Protein AF-A0A9K3KVK5-F1 (afdb_monomer)

Nearest PDB structures (foldseek):
  3gce-assembly1_A  TM=7.540E-01  e=8.664E-05  Nocardioides aromaticivorans
  7bui-assembly1_E  TM=7.928E-01  e=4.353E-04  Metapseudomonas resinovorans
  7bui-assembly1_D  TM=8.016E-01  e=4.353E-04  Metapseudomonas resinovorans
  2i7f-assembly2_B  TM=7.641E-01  e=6.694E-04  Sphingobium yanoikuyae

Radius of gyration: 22.71 Å; Cα contacts (8 Å, |Δi|>4): 299; chains: 1; bounding box: 47×68×65 Å

Mean predicted aligned error: 13.53 Å

Foldseek 3Di:
DDDDDDDDDDDDDDDDDDDDDDPPVPPDDQDFDWFPPDDADDAQAWDWGADDPRWIKIWHQHPNAIFIWGQADPWQRDGQNPWGFPQDPVDPQPTWTADQQQQWIARRAAQFTDDGDDDDDPSNVSNVVSNVVIPDPDRDGIWIWHWDQDPPRIIIIGTDD

Sequence (161 aa):
MGKLKRALNDDGPSSNLSSSSSKQRSKGKPVRQEITGVTLPADGMLKGWEFGDKRTMTCANVGGTFYAVSGQCPRCAFDLWKGEIVTDPAFDDLPRVACPTCATTFGLRTGKYGPPIKRTGLAGFVNGLAKTATTGDKPKDAEAYEITVGEEGRVYCRSKR

Structure (mmCIF, N/CA/C/O backbone):
data_AF-A0A9K3KVK5-F1
#
_entry.id   AF-A0A9K3KVK5-F1
#
loop_
_atom_site.group_PDB
_atom_site.id
_atom_site.type_symbol
_atom_site.label_atom_id
_atom_site.label_alt_id
_atom_site.label_comp_id
_atom_site.label_asym_id
_atom_site.label_entity_id
_atom_site.label_seq_id
_atom_site.pdbx_PDB_ins_code
_atom_site.Cartn_x
_atom_site.Cartn_y
_atom_site.Cartn_z
_atom_site.occupancy
_atom_site.B_iso_or_equiv
_atom_site.auth_seq_id
_atom_site.auth_comp_id
_atom_site.auth_asym_id
_atom_site.auth_atom_id
_atom_site.pdbx_PDB_model_num
ATOM 1 N N . MET A 1 1 ? -3.330 53.449 25.828 1.00 35.28 1 MET A N 1
ATOM 2 C CA . MET A 1 1 ? -2.620 54.113 24.711 1.00 35.28 1 MET A CA 1
ATOM 3 C C . MET A 1 1 ? -1.122 53.962 24.937 1.00 35.28 1 MET A C 1
ATOM 5 O O . MET A 1 1 ? -0.727 54.256 26.048 1.00 35.28 1 MET A O 1
ATOM 9 N N . GLY A 1 2 ? -0.384 53.492 23.912 1.00 36.53 2 GLY A N 1
ATOM 10 C CA . GLY A 1 2 ? 1.078 53.552 23.641 1.00 36.53 2 GLY A CA 1
ATOM 11 C C . GLY A 1 2 ? 2.110 53.421 24.784 1.00 36.53 2 GLY A C 1
ATOM 12 O O . GLY A 1 2 ? 1.919 53.933 25.866 1.00 36.53 2 GLY A O 1
ATOM 13 N N . LYS A 1 3 ? 3.316 52.878 24.599 1.00 46.00 3 LYS A N 1
ATOM 14 C CA . LYS A 1 3 ? 4.100 52.565 23.393 1.00 46.00 3 LYS A CA 1
ATOM 15 C C . LYS A 1 3 ? 5.503 52.102 23.872 1.00 46.00 3 LYS A C 1
ATOM 17 O O . LYS A 1 3 ? 5.991 52.683 24.833 1.00 46.00 3 LYS A O 1
ATOM 22 N N . LEU A 1 4 ? 6.179 51.258 23.067 1.00 40.22 4 LEU A N 1
ATOM 23 C CA . LEU A 1 4 ? 7.654 51.203 22.843 1.00 40.22 4 LEU A CA 1
ATOM 24 C C . LEU A 1 4 ? 8.530 50.617 23.995 1.00 40.22 4 LEU A C 1
ATOM 26 O O . LEU A 1 4 ? 8.216 50.826 25.150 1.00 40.22 4 LEU A O 1
ATOM 30 N N . LYS A 1 5 ? 9.648 49.883 23.812 1.00 43.75 5 LYS A N 1
ATOM 31 C CA . LYS A 1 5 ? 10.668 49.742 22.742 1.00 43.75 5 LYS A CA 1
ATOM 32 C C . LYS A 1 5 ? 11.459 48.411 22.904 1.00 43.75 5 LYS A C 1
ATOM 34 O O . LYS A 1 5 ? 11.582 47.900 24.008 1.00 43.75 5 LYS A O 1
ATOM 39 N N . ARG A 1 6 ? 12.028 47.914 21.795 1.00 46.34 6 ARG A N 1
ATOM 40 C CA . ARG A 1 6 ? 13.031 46.822 21.655 1.00 46.34 6 ARG A CA 1
ATOM 41 C C . ARG A 1 6 ? 14.369 47.091 22.381 1.00 46.34 6 ARG A C 1
ATOM 43 O O . ARG A 1 6 ? 14.747 48.254 22.451 1.00 46.34 6 ARG A O 1
ATOM 50 N N . ALA A 1 7 ? 15.124 46.025 22.697 1.00 34.56 7 ALA A N 1
ATOM 51 C CA . ALA A 1 7 ? 16.542 45.751 22.327 1.00 34.56 7 ALA A CA 1
ATOM 52 C C . ALA A 1 7 ? 16.971 44.391 22.953 1.00 34.56 7 ALA A C 1
ATOM 54 O O . ALA A 1 7 ? 16.630 44.139 24.100 1.00 34.56 7 ALA A O 1
ATOM 55 N N . LEU A 1 8 ? 17.408 43.383 22.179 1.00 42.97 8 LEU A N 1
ATOM 56 C CA . LEU A 1 8 ? 18.814 43.005 21.904 1.00 42.97 8 LEU A CA 1
ATOM 57 C C . LEU A 1 8 ? 19.681 42.824 23.165 1.00 42.97 8 LEU A C 1
ATOM 59 O O . LEU A 1 8 ? 20.008 43.815 23.803 1.00 42.97 8 LEU A O 1
ATOM 63 N N . ASN A 1 9 ? 20.090 41.581 23.456 1.00 38.00 9 ASN A N 1
ATOM 64 C CA . ASN A 1 9 ? 21.440 41.264 23.936 1.00 38.00 9 ASN A CA 1
ATOM 65 C C . ASN A 1 9 ? 21.801 39.788 23.690 1.00 38.00 9 ASN A C 1
ATOM 67 O O . ASN A 1 9 ? 20.942 38.906 23.702 1.00 38.00 9 ASN A O 1
ATOM 71 N N . ASP A 1 10 ? 23.089 39.614 23.425 1.00 40.50 10 ASP A N 1
ATOM 72 C CA . ASP A 1 10 ? 23.863 38.451 22.999 1.00 40.50 10 ASP A CA 1
ATOM 73 C C . ASP A 1 10 ? 24.795 38.010 24.154 1.00 40.50 10 ASP A C 1
ATOM 75 O O . ASP A 1 10 ? 25.127 38.832 25.009 1.00 40.50 10 ASP A O 1
ATOM 79 N N . ASP A 1 11 ? 25.220 36.742 24.117 1.00 40.22 11 ASP A N 1
ATOM 80 C CA . ASP A 1 11 ? 26.314 36.086 24.872 1.00 40.22 11 ASP A CA 1
ATOM 81 C C . ASP A 1 11 ? 26.128 35.624 26.354 1.00 40.22 11 ASP A C 1
ATOM 83 O O . ASP A 1 11 ? 25.414 36.226 27.152 1.00 40.22 11 ASP A O 1
ATOM 87 N N . GLY A 1 12 ? 26.738 34.468 26.689 1.00 35.69 12 GLY A N 1
ATOM 88 C CA . GLY A 1 12 ? 26.594 33.667 27.937 1.00 35.69 12 GLY A CA 1
ATOM 89 C C . GLY A 1 12 ? 27.474 34.139 29.122 1.00 35.69 12 GLY A C 1
ATOM 90 O O . GLY A 1 12 ? 27.853 35.306 29.113 1.00 35.69 12 GLY A O 1
ATOM 91 N N . PRO A 1 13 ? 27.855 33.313 30.147 1.00 45.19 13 PRO A N 1
ATOM 92 C CA . PRO A 1 13 ? 27.750 31.847 30.319 1.00 45.19 13 PRO A CA 1
ATOM 93 C C . PRO A 1 13 ? 27.232 31.335 31.710 1.00 45.19 13 PRO A C 1
ATOM 95 O O . PRO A 1 13 ? 27.053 32.089 32.656 1.00 45.19 13 PRO A O 1
ATOM 98 N N . SER A 1 14 ? 27.059 30.004 31.822 1.00 35.56 14 SER A N 1
ATOM 99 C CA . SER A 1 14 ? 27.097 29.119 33.020 1.00 35.56 14 SER A CA 1
ATOM 100 C C . SER A 1 14 ? 26.405 29.503 34.346 1.00 35.56 14 SER A C 1
ATOM 102 O O . SER A 1 14 ? 26.906 30.313 35.115 1.00 35.56 14 SER A O 1
ATOM 104 N N . SER A 1 15 ? 25.407 28.704 34.755 1.00 37.53 15 SER A N 1
ATOM 105 C CA . SER A 1 15 ? 25.524 27.659 35.807 1.00 37.53 15 SER A CA 1
ATOM 106 C C . SER A 1 15 ? 24.204 27.386 36.562 1.00 37.53 15 SER A C 1
ATOM 108 O O . SER A 1 15 ? 23.653 28.236 37.242 1.00 37.53 15 SER A O 1
ATOM 110 N N . ASN A 1 16 ? 23.737 26.144 36.403 1.00 40.00 16 ASN A N 1
ATOM 111 C CA . ASN A 1 16 ? 23.220 25.202 37.404 1.00 40.00 16 ASN A CA 1
ATOM 112 C C . ASN A 1 16 ? 22.134 25.560 38.455 1.00 40.00 16 ASN A C 1
ATOM 114 O O . ASN A 1 16 ? 22.287 26.448 39.282 1.00 40.00 16 ASN A O 1
ATOM 118 N N . LEU A 1 17 ? 21.164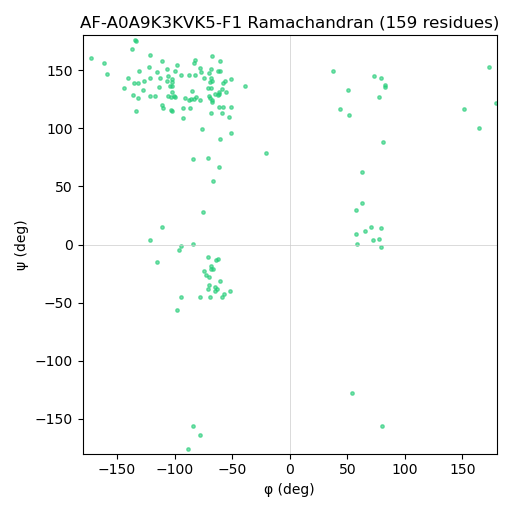 24.623 38.520 1.00 36.16 17 LEU A N 1
ATOM 119 C CA . LEU A 1 17 ? 20.088 24.378 39.504 1.00 36.16 17 LEU A CA 1
ATOM 120 C C . LEU A 1 17 ? 18.873 25.330 39.395 1.00 36.16 17 LEU A C 1
ATOM 122 O O . LEU A 1 17 ? 19.009 26.534 39.458 1.00 36.16 17 LEU A O 1
ATOM 126 N N . SER A 1 18 ? 17.614 24.892 39.295 1.00 33.22 18 SER A N 1
ATOM 127 C CA . SER A 1 18 ? 17.003 23.618 39.679 1.00 33.22 18 SER A CA 1
ATOM 128 C C . SER A 1 18 ? 15.543 23.525 39.194 1.00 33.22 18 SER A C 1
ATOM 130 O O . SER A 1 18 ? 14.858 24.528 39.020 1.00 33.22 18 SER A O 1
ATOM 132 N N . SER A 1 19 ? 15.061 22.281 39.138 1.00 33.72 19 SER A N 1
ATOM 133 C CA . SER A 1 19 ? 13.675 21.850 39.374 1.00 33.72 19 SER A CA 1
ATOM 134 C C . SER A 1 19 ? 12.628 21.944 38.251 1.00 33.72 19 SER A C 1
ATOM 136 O O . SER A 1 19 ? 12.417 22.957 37.597 1.00 33.72 19 SER A O 1
ATOM 138 N N . SER A 1 20 ? 11.881 20.838 38.166 1.00 36.09 20 SER A N 1
ATOM 139 C CA . SER A 1 20 ? 10.486 20.770 37.724 1.00 36.09 20 SER A CA 1
ATOM 140 C C . SER A 1 20 ? 10.244 20.767 36.218 1.00 36.09 20 SER A C 1
ATOM 142 O O . SER A 1 20 ? 9.900 21.770 35.604 1.00 36.09 20 SER A O 1
ATOM 144 N N . SER A 1 21 ? 10.257 19.571 35.635 1.00 40.50 21 SER A N 1
ATOM 145 C CA . SER A 1 21 ? 9.016 18.942 35.158 1.00 40.50 21 SER A CA 1
ATOM 146 C C . SER A 1 21 ? 9.367 17.807 34.215 1.00 40.50 21 SER A C 1
ATOM 148 O O . SER A 1 21 ? 9.654 17.990 33.034 1.00 40.50 21 SER A O 1
ATOM 150 N N . SER A 1 22 ? 9.315 16.614 34.785 1.00 40.62 22 SER A N 1
ATOM 151 C CA . SER A 1 22 ? 8.902 15.353 34.191 1.00 40.62 22 SER A CA 1
ATOM 152 C C . SER A 1 22 ? 8.031 15.505 32.932 1.00 40.62 22 SER A C 1
ATOM 154 O O . SER A 1 22 ? 6.827 15.278 32.960 1.00 40.62 22 SER A O 1
ATOM 156 N N . LYS A 1 23 ? 8.627 15.786 31.770 1.00 39.56 23 LYS A N 1
ATOM 157 C CA . LYS A 1 23 ? 8.084 15.301 30.498 1.00 39.56 23 LYS A CA 1
ATOM 158 C C . LYS A 1 23 ? 8.610 13.889 30.323 1.00 39.56 23 LYS A C 1
ATOM 160 O O . LYS A 1 23 ? 9.505 13.615 29.527 1.00 39.56 23 LYS A O 1
ATOM 165 N N . GLN A 1 24 ? 8.024 12.989 31.116 1.00 39.47 24 GLN A N 1
ATOM 166 C CA . GLN A 1 24 ? 7.888 11.590 30.750 1.00 39.47 24 GLN A CA 1
ATOM 167 C C . GLN A 1 24 ? 7.275 11.602 29.351 1.00 39.47 24 GLN A C 1
ATOM 169 O O . GLN A 1 24 ? 6.074 11.779 29.167 1.00 39.47 24 GLN A O 1
ATOM 174 N N . ARG A 1 25 ? 8.143 11.505 28.344 1.00 37.50 25 ARG A N 1
ATOM 175 C CA . ARG A 1 25 ? 7.783 11.139 26.985 1.00 37.50 25 ARG A CA 1
ATOM 176 C C . ARG A 1 25 ? 7.201 9.747 27.145 1.00 37.50 25 ARG A C 1
ATOM 178 O O . ARG A 1 25 ? 7.935 8.761 27.201 1.00 37.50 25 ARG A O 1
ATOM 185 N N . SER A 1 26 ? 5.892 9.678 27.354 1.00 42.25 26 SER A N 1
ATOM 186 C CA . SER A 1 26 ? 5.161 8.434 27.294 1.00 42.25 26 SER A CA 1
ATOM 187 C C . SER A 1 26 ? 5.526 7.848 25.940 1.00 42.25 26 SER A C 1
ATOM 189 O O . SER A 1 26 ? 5.188 8.387 24.886 1.00 42.25 26 SER A O 1
ATOM 191 N N . LYS A 1 27 ? 6.306 6.763 25.977 1.00 41.66 27 LYS A N 1
ATOM 192 C CA . LYS A 1 27 ? 6.412 5.778 24.904 1.00 41.66 27 LYS A CA 1
ATOM 193 C C . LYS A 1 27 ? 5.011 5.180 24.749 1.00 41.66 27 LYS A C 1
ATOM 195 O O . LYS A 1 27 ? 4.746 4.053 25.150 1.00 41.66 27 LYS A O 1
ATOM 200 N N . GLY A 1 28 ? 4.076 6.009 24.296 1.00 39.44 28 GLY A N 1
ATOM 201 C CA . GLY A 1 28 ? 2.707 5.646 24.028 1.00 39.44 28 GLY A CA 1
ATOM 202 C C . GLY A 1 28 ? 2.747 4.746 22.817 1.00 39.44 28 GLY A C 1
ATOM 203 O O . GLY A 1 28 ? 3.350 5.093 21.799 1.00 39.44 28 GLY A O 1
ATOM 204 N N . LYS A 1 29 ? 2.151 3.565 22.958 1.00 49.09 29 LYS A N 1
ATOM 205 C CA . LYS A 1 29 ? 1.825 2.678 21.842 1.00 49.09 29 LYS A CA 1
ATOM 206 C C . LYS A 1 29 ? 1.349 3.544 20.661 1.00 49.09 29 LYS A C 1
ATOM 208 O O . LYS A 1 29 ? 0.589 4.479 20.916 1.00 49.09 29 LYS A O 1
ATOM 213 N N . PRO A 1 30 ? 1.790 3.283 19.417 1.00 54.06 30 PRO A N 1
ATOM 214 C CA . PRO A 1 30 ? 1.392 4.094 18.273 1.00 54.06 30 PRO A CA 1
ATOM 215 C C . PRO A 1 30 ? -0.128 4.207 18.275 1.00 54.06 30 PRO A C 1
ATOM 217 O O . PRO A 1 30 ? -0.819 3.184 18.273 1.00 54.06 30 PRO A O 1
ATOM 220 N N . VAL A 1 31 ? -0.613 5.441 18.403 1.00 60.41 31 VAL A N 1
ATOM 221 C CA . VAL A 1 31 ? -2.032 5.744 18.564 1.00 60.41 31 VAL A CA 1
ATOM 222 C C . VAL A 1 31 ? -2.751 5.167 17.352 1.00 60.41 31 VAL A C 1
ATOM 224 O O . VAL A 1 31 ? -2.442 5.524 16.217 1.00 60.41 31 VAL A O 1
ATOM 227 N N . ARG A 1 32 ? -3.660 4.218 17.594 1.00 67.94 32 ARG A N 1
ATOM 228 C CA . ARG A 1 32 ? -4.618 3.778 16.583 1.00 67.94 32 ARG A CA 1
ATOM 229 C C . ARG A 1 32 ? -5.549 4.954 16.363 1.00 67.94 32 ARG A C 1
ATOM 231 O O . ARG A 1 32 ? -6.250 5.341 17.293 1.00 67.94 32 ARG A O 1
ATOM 238 N N . GLN A 1 33 ? -5.502 5.546 15.184 1.00 74.81 33 GLN A N 1
ATOM 239 C CA . GLN A 1 33 ? -6.367 6.666 14.862 1.00 74.81 33 GLN A CA 1
ATOM 240 C C . GLN A 1 33 ? -7.460 6.159 13.921 1.00 74.81 33 GLN A C 1
ATOM 242 O O . GLN A 1 33 ? -7.201 5.438 12.953 1.00 74.81 33 GLN A O 1
ATOM 247 N N . GLU A 1 34 ? -8.698 6.451 14.306 1.00 80.88 34 GLU A N 1
ATOM 248 C CA . GLU A 1 34 ? -9.897 6.051 13.580 1.00 80.88 34 GLU A CA 1
ATOM 249 C C . GLU A 1 34 ? -9.970 6.812 12.255 1.00 80.88 34 GLU A C 1
ATOM 251 O O . GLU A 1 34 ? -9.730 8.021 12.207 1.00 80.88 34 GLU A O 1
ATOM 256 N N . ILE A 1 35 ? -10.271 6.090 11.180 1.00 79.38 35 ILE A N 1
ATOM 257 C CA . ILE A 1 35 ? -10.539 6.654 9.864 1.00 79.38 35 ILE A CA 1
ATOM 258 C C . ILE A 1 35 ? -12.053 6.647 9.667 1.00 79.38 35 ILE A C 1
ATOM 260 O O . ILE A 1 35 ? -12.672 5.585 9.588 1.00 79.38 35 ILE A O 1
ATOM 264 N N . THR A 1 36 ? -12.655 7.827 9.578 1.00 78.25 36 THR A N 1
ATOM 265 C CA . THR A 1 36 ? -14.088 7.981 9.311 1.00 78.25 36 THR A CA 1
ATOM 266 C C . THR A 1 36 ? -14.334 8.255 7.826 1.00 78.25 36 THR A C 1
ATOM 268 O O . THR A 1 36 ? -13.456 8.742 7.115 1.00 78.25 36 THR A O 1
ATOM 271 N N . GLY A 1 37 ? -15.525 7.906 7.328 1.00 73.81 37 GLY A N 1
ATOM 272 C CA . GLY A 1 37 ? -15.933 8.211 5.949 1.00 73.81 37 GLY A CA 1
ATOM 273 C C . GLY A 1 37 ? -15.205 7.422 4.853 1.00 73.81 37 GLY A C 1
ATOM 274 O O . GLY A 1 37 ? -15.289 7.789 3.684 1.00 73.81 37 GLY A O 1
ATOM 275 N N . VAL A 1 38 ? -14.504 6.340 5.202 1.00 81.25 38 VAL A N 1
ATOM 276 C CA . VAL A 1 38 ? -13.803 5.489 4.234 1.00 81.25 38 VAL A CA 1
ATOM 277 C C . VAL A 1 38 ? -14.568 4.211 3.938 1.00 81.25 38 VAL A C 1
ATOM 279 O O . VAL A 1 38 ? -15.162 3.592 4.815 1.00 81.25 38 VAL A O 1
ATOM 282 N N . THR A 1 39 ? -14.524 3.786 2.679 1.00 83.88 39 THR A N 1
ATOM 283 C CA . THR A 1 39 ? -15.038 2.480 2.264 1.00 83.88 39 THR A CA 1
ATOM 284 C C . THR A 1 39 ? -13.879 1.521 2.067 1.00 83.88 39 THR A C 1
ATOM 286 O O . THR A 1 39 ? -12.933 1.833 1.336 1.00 83.88 39 THR A O 1
ATOM 289 N N . LEU A 1 40 ? -13.990 0.328 2.649 1.00 85.06 40 LEU A N 1
ATOM 290 C CA . LEU A 1 40 ? -13.032 -0.751 2.435 1.00 85.06 40 LEU A CA 1
ATOM 291 C C . LEU A 1 40 ? -12.941 -1.112 0.934 1.00 85.06 40 LEU A C 1
ATOM 293 O O . LEU A 1 40 ? -13.955 -1.083 0.217 1.00 85.06 40 LEU A O 1
ATOM 297 N N . PRO A 1 41 ? -11.734 -1.366 0.399 1.00 86.75 41 PRO A N 1
ATOM 298 C CA . PRO A 1 41 ? -11.588 -1.897 -0.949 1.00 86.75 41 PRO A CA 1
ATOM 299 C C . PRO A 1 41 ? -12.107 -3.340 -1.023 1.00 86.75 41 PRO A C 1
ATOM 301 O O . PRO A 1 41 ? -11.946 -4.123 -0.082 1.00 86.75 41 PRO A O 1
ATOM 304 N N . ALA A 1 42 ? -12.730 -3.688 -2.152 1.00 87.31 42 ALA A N 1
ATOM 305 C CA . ALA A 1 42 ? -13.028 -5.082 -2.472 1.00 87.31 42 ALA A CA 1
ATOM 306 C C . ALA A 1 42 ? -11.722 -5.852 -2.721 1.00 87.31 42 ALA A C 1
ATOM 308 O O . ALA A 1 42 ? -10.677 -5.239 -2.952 1.00 87.31 42 ALA A O 1
ATOM 309 N N . ASP A 1 43 ? -11.781 -7.181 -2.658 1.00 88.38 43 ASP A N 1
ATOM 310 C CA . ASP A 1 43 ? -10.613 -8.027 -2.908 1.00 88.38 43 ASP A CA 1
ATOM 311 C C . ASP A 1 43 ? -9.988 -7.719 -4.281 1.00 88.38 43 ASP A C 1
ATOM 313 O O . ASP A 1 43 ? -10.692 -7.567 -5.280 1.00 88.38 43 ASP A O 1
ATOM 317 N N . GLY A 1 44 ? -8.668 -7.532 -4.308 1.00 85.19 44 GLY A N 1
ATOM 318 C CA . GLY A 1 44 ? -7.911 -7.156 -5.500 1.00 85.19 44 GLY A CA 1
ATOM 319 C C . GLY A 1 44 ? -8.002 -5.678 -5.901 1.00 85.19 44 GLY A C 1
ATOM 320 O O . GLY A 1 44 ? -7.450 -5.306 -6.935 1.00 85.19 44 GLY A O 1
ATOM 321 N N . MET A 1 45 ? -8.657 -4.812 -5.115 1.00 87.00 45 MET A N 1
ATOM 322 C CA . MET A 1 45 ? -8.772 -3.380 -5.425 1.00 87.00 45 MET A CA 1
ATOM 323 C C . MET A 1 45 ? -7.891 -2.490 -4.543 1.00 87.00 45 MET A C 1
ATOM 325 O O . MET A 1 45 ? -7.643 -2.772 -3.369 1.00 87.00 45 MET A O 1
ATOM 329 N N . LEU A 1 46 ? -7.489 -1.354 -5.119 1.00 90.06 46 LEU A N 1
ATOM 330 C CA . LEU A 1 46 ? -6.866 -0.227 -4.425 1.00 90.06 46 LEU A CA 1
ATOM 331 C C . LEU A 1 46 ? -7.900 0.885 -4.218 1.00 90.06 46 LEU A C 1
ATOM 333 O O . LEU A 1 46 ? -8.691 1.186 -5.112 1.00 90.06 46 LEU A O 1
ATOM 337 N N . LYS A 1 47 ? -7.876 1.528 -3.052 1.00 90.50 47 LYS A N 1
ATOM 338 C CA . LYS A 1 47 ? -8.623 2.760 -2.776 1.00 90.50 47 LYS A CA 1
ATOM 339 C C . LYS A 1 47 ? -7.726 3.797 -2.122 1.00 90.50 47 LYS A C 1
ATOM 341 O O . LYS A 1 47 ? -6.920 3.479 -1.252 1.00 90.50 47 LYS A O 1
ATOM 346 N N . GLY A 1 48 ? -7.890 5.043 -2.550 1.00 89.31 48 GLY A N 1
ATOM 347 C CA . GLY A 1 48 ? -7.270 6.197 -1.916 1.00 89.31 48 GLY A CA 1
ATOM 348 C C . GLY A 1 48 ? -8.125 6.674 -0.749 1.00 89.31 48 GLY A C 1
ATOM 349 O O . GLY A 1 48 ? -9.334 6.833 -0.905 1.00 89.31 48 GLY A O 1
ATOM 350 N N . TRP A 1 49 ? -7.501 6.908 0.398 1.00 87.81 49 TRP A N 1
ATOM 351 C CA . TRP A 1 49 ? -8.118 7.518 1.573 1.00 87.81 49 TRP A CA 1
ATOM 352 C C . TRP A 1 49 ? -7.351 8.778 1.960 1.00 87.81 49 TRP A C 1
ATOM 354 O O . TRP A 1 49 ? -6.152 8.883 1.70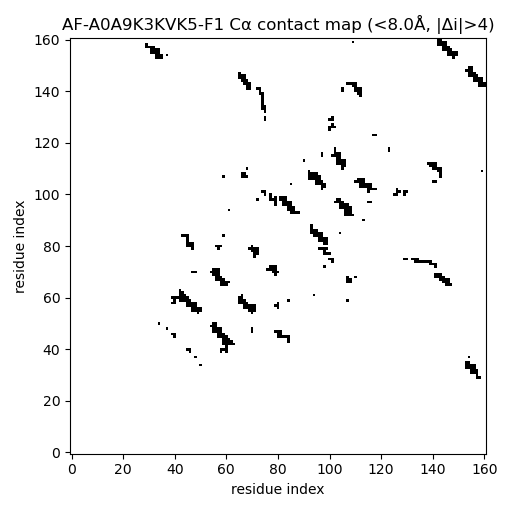6 1.00 87.81 49 TRP A O 1
ATOM 364 N N . GLU A 1 50 ? -8.031 9.723 2.593 1.00 83.56 50 GLU A N 1
ATOM 365 C CA . GLU A 1 50 ? -7.401 10.896 3.192 1.00 83.56 50 GLU A CA 1
ATOM 366 C C . GLU A 1 50 ? -7.528 10.821 4.712 1.00 83.56 50 GLU A C 1
ATOM 368 O O . GLU A 1 50 ? -8.526 10.332 5.243 1.00 83.56 50 GLU A O 1
ATOM 373 N N . PHE A 1 51 ? -6.490 11.267 5.412 1.00 72.25 51 PHE A N 1
ATOM 374 C CA . PHE A 1 51 ? -6.381 11.134 6.851 1.00 72.25 51 PHE A CA 1
ATOM 375 C C . PHE A 1 51 ? -5.714 12.342 7.512 1.00 72.25 51 PHE A C 1
ATOM 377 O O . PHE A 1 51 ? -4.646 12.791 7.085 1.00 72.25 51 PHE A O 1
ATOM 384 N N . GLY A 1 52 ? -6.309 12.813 8.616 1.00 69.56 52 GLY A N 1
ATOM 385 C CA . GLY A 1 52 ? -5.746 13.858 9.479 1.00 69.56 52 GLY A CA 1
ATOM 386 C C . GLY A 1 52 ? -5.379 15.141 8.723 1.00 69.56 52 GLY A C 1
ATOM 387 O O . GLY A 1 52 ? -6.200 15.684 7.989 1.00 69.56 52 GLY A O 1
ATOM 388 N N . ASP A 1 53 ? -4.135 15.607 8.896 1.00 66.25 53 ASP A N 1
ATOM 389 C CA . ASP A 1 53 ? -3.523 16.772 8.228 1.00 66.25 53 ASP A CA 1
ATOM 390 C C . ASP A 1 53 ? -3.320 16.579 6.703 1.00 66.25 53 ASP A C 1
ATOM 392 O O . ASP A 1 53 ? -2.203 16.709 6.196 1.00 66.25 53 ASP A O 1
ATOM 396 N N . LYS A 1 54 ? -4.379 16.245 5.950 1.00 72.00 54 LYS A N 1
ATOM 397 C CA . LYS A 1 54 ? -4.367 16.067 4.481 1.00 72.00 54 LYS A CA 1
ATOM 398 C C . LYS A 1 54 ? -3.373 15.016 3.971 1.00 72.00 54 LYS A C 1
ATOM 400 O O . LYS A 1 54 ? -2.839 15.129 2.866 1.00 72.00 54 LYS A O 1
ATOM 405 N N . ARG A 1 55 ? -3.080 13.988 4.771 1.00 79.12 55 ARG A N 1
ATOM 406 C CA . ARG A 1 55 ? -2.228 12.885 4.315 1.00 79.12 55 ARG A CA 1
ATOM 407 C C . ARG A 1 55 ? -3.066 11.919 3.505 1.00 79.12 55 ARG A C 1
ATOM 409 O O . ARG A 1 55 ? -4.084 11.430 3.982 1.00 79.12 55 ARG A O 1
ATOM 416 N N . THR A 1 56 ? -2.615 11.608 2.301 1.00 87.88 56 THR A N 1
ATOM 417 C CA . THR A 1 56 ? -3.243 10.573 1.487 1.00 87.88 56 THR A CA 1
ATOM 418 C C . THR A 1 56 ? -2.642 9.213 1.820 1.00 87.88 56 THR A C 1
ATOM 420 O O . THR A 1 56 ? -1.449 9.085 2.110 1.00 87.88 56 THR A O 1
ATOM 423 N N . MET A 1 57 ? -3.471 8.180 1.762 1.00 89.25 57 MET A N 1
ATOM 424 C CA . MET A 1 57 ? -3.115 6.781 1.951 1.00 89.25 57 MET A CA 1
ATOM 425 C C . MET A 1 57 ? -3.692 5.943 0.819 1.00 89.25 57 MET A C 1
ATOM 427 O O . MET A 1 57 ? -4.746 6.255 0.271 1.00 89.25 57 MET A O 1
ATOM 431 N N . THR A 1 58 ? -3.004 4.861 0.485 1.00 91.81 58 THR A N 1
ATOM 432 C CA . THR A 1 58 ? -3.491 3.845 -0.445 1.00 91.81 58 THR A CA 1
ATOM 433 C C . THR A 1 58 ? -3.788 2.590 0.350 1.00 91.81 58 THR A C 1
ATOM 435 O O . THR A 1 58 ? -2.868 2.016 0.928 1.00 91.81 58 THR A O 1
ATOM 438 N N . CYS A 1 59 ? -5.045 2.158 0.377 1.00 91.19 59 CYS A N 1
ATOM 439 C CA . CYS A 1 59 ? -5.449 0.886 0.959 1.00 91.19 59 CYS A CA 1
ATOM 44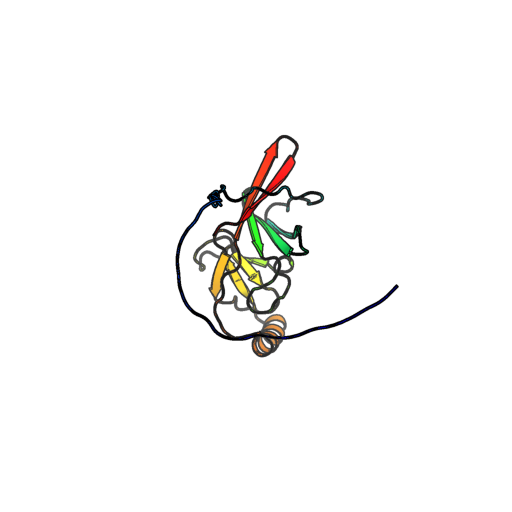0 C C . CYS A 1 59 ? -5.690 -0.154 -0.138 1.00 91.19 59 CYS A C 1
ATOM 442 O O . CYS A 1 59 ? -6.320 0.142 -1.151 1.00 91.19 59 CYS A O 1
ATOM 444 N N . ALA A 1 60 ? -5.204 -1.371 0.083 1.00 91.94 60 ALA A N 1
ATOM 445 C CA . ALA A 1 60 ? -5.419 -2.535 -0.759 1.00 91.94 60 ALA A CA 1
ATOM 446 C C . ALA A 1 60 ? -6.075 -3.646 0.063 1.00 91.94 60 ALA A C 1
ATOM 448 O O . ALA A 1 60 ? -5.714 -3.842 1.224 1.00 91.94 60 ALA A O 1
ATOM 449 N N . ASN A 1 61 ? -6.982 -4.403 -0.543 1.00 91.19 61 ASN 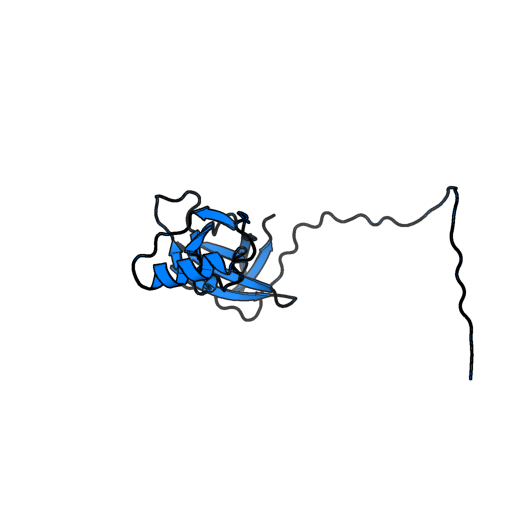A N 1
ATOM 450 C CA . ASN A 1 61 ? -7.458 -5.665 0.017 1.00 91.19 61 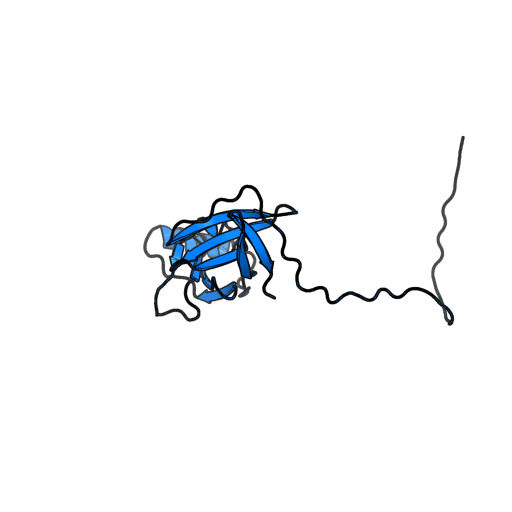ASN A CA 1
ATOM 451 C C . ASN A 1 61 ? -6.934 -6.805 -0.856 1.00 91.19 61 ASN A C 1
ATOM 453 O O . ASN A 1 61 ? -7.194 -6.819 -2.056 1.00 91.19 61 ASN A O 1
ATOM 457 N N . VAL A 1 62 ? -6.160 -7.718 -0.273 1.00 88.38 62 VAL A N 1
ATOM 458 C CA . VAL A 1 62 ? -5.608 -8.874 -0.987 1.00 88.38 62 VAL A CA 1
ATOM 459 C C . VAL A 1 62 ? -5.814 -10.122 -0.143 1.00 88.38 62 VAL A C 1
ATOM 461 O O . VAL A 1 62 ? -5.246 -10.238 0.945 1.00 88.38 62 VAL A O 1
ATOM 464 N N . GLY A 1 63 ? -6.628 -11.053 -0.637 1.00 85.00 63 GLY A N 1
ATOM 465 C CA . GLY A 1 63 ? -6.964 -12.287 0.067 1.00 85.00 63 GLY A CA 1
ATOM 466 C C . GLY A 1 63 ? -7.695 -12.025 1.384 1.00 85.00 63 GLY A C 1
ATOM 467 O O . GLY A 1 63 ? -7.413 -12.686 2.381 1.00 85.00 63 GLY A O 1
ATOM 468 N N . GLY A 1 64 ? -8.553 -11.000 1.430 1.00 84.62 64 GLY A N 1
ATOM 469 C CA . GLY A 1 64 ? -9.263 -10.583 2.647 1.00 84.62 64 GLY A CA 1
ATOM 470 C C . GLY A 1 64 ? -8.397 -9.885 3.704 1.00 84.62 64 GLY A C 1
ATOM 471 O O . GLY A 1 64 ? -8.896 -9.561 4.782 1.00 84.62 64 GLY A O 1
ATOM 472 N N . THR A 1 65 ? -7.112 -9.638 3.424 1.00 87.44 65 THR A N 1
ATOM 473 C CA . THR A 1 65 ? -6.232 -8.864 4.308 1.00 87.44 65 THR A CA 1
ATOM 474 C C . THR A 1 65 ? -6.091 -7.435 3.798 1.00 87.44 65 THR A C 1
ATOM 476 O O . THR A 1 65 ? -5.729 -7.204 2.643 1.00 87.44 65 THR A O 1
ATOM 479 N N . PHE A 1 66 ? -6.333 -6.466 4.684 1.00 89.75 66 PHE A N 1
ATOM 480 C CA . PHE A 1 66 ? -6.181 -5.048 4.377 1.00 89.75 66 PHE A CA 1
ATOM 481 C C . PHE A 1 66 ? -4.753 -4.579 4.631 1.00 89.75 66 PHE A C 1
ATOM 483 O O . PHE A 1 66 ? -4.222 -4.678 5.739 1.00 89.75 66 PHE A O 1
ATOM 490 N N . TYR A 1 67 ? -4.159 -4.004 3.599 1.00 90.56 67 TYR A N 1
ATOM 491 C CA . TYR A 1 67 ? -2.859 -3.362 3.646 1.00 90.56 67 TYR A CA 1
ATOM 492 C C . TYR A 1 67 ? -3.023 -1.882 3.357 1.00 90.56 67 TYR A C 1
ATOM 494 O O . TYR A 1 67 ? -3.902 -1.496 2.585 1.00 90.56 67 TYR A O 1
ATOM 502 N N . ALA A 1 68 ? -2.172 -1.045 3.940 1.00 90.44 68 ALA A N 1
ATOM 503 C CA . ALA A 1 68 ? -2.132 0.350 3.552 1.00 90.44 68 ALA A CA 1
ATOM 504 C C . ALA A 1 68 ? -0.710 0.897 3.509 1.00 90.44 68 ALA A C 1
ATOM 506 O O . ALA A 1 68 ? 0.139 0.556 4.329 1.00 90.44 68 ALA A O 1
ATOM 507 N N . VAL A 1 69 ? -0.470 1.768 2.538 1.00 92.69 69 VAL A N 1
ATOM 508 C CA . VAL A 1 69 ? 0.792 2.482 2.340 1.00 92.69 69 VAL A CA 1
ATOM 509 C C . VAL A 1 69 ? 0.516 3.963 2.087 1.00 92.69 69 VAL A C 1
ATOM 511 O O . VAL A 1 69 ? -0.643 4.377 1.984 1.00 92.69 69 VAL A O 1
ATOM 514 N N . SER A 1 70 ? 1.562 4.782 1.982 1.00 91.31 70 SER A N 1
ATOM 515 C CA . SER A 1 70 ? 1.425 6.190 1.604 1.00 91.31 70 SER A CA 1
ATOM 516 C C . SER A 1 70 ? 0.591 6.359 0.324 1.00 91.31 70 SER A C 1
ATOM 518 O O . SER A 1 70 ? 0.658 5.566 -0.614 1.00 91.31 70 SER A O 1
ATOM 520 N N . GLY A 1 71 ? -0.235 7.402 0.277 1.00 89.94 71 GLY A N 1
ATOM 521 C CA . GLY A 1 71 ? -1.097 7.694 -0.871 1.00 89.94 71 GLY A CA 1
ATOM 522 C C . GLY A 1 71 ? -0.310 8.166 -2.085 1.00 89.94 71 GLY A C 1
ATOM 523 O O . GLY A 1 71 ? -0.711 7.920 -3.218 1.00 89.94 71 GLY A O 1
ATOM 524 N N . GLN A 1 72 ? 0.840 8.791 -1.842 1.00 90.38 72 GLN A N 1
ATOM 525 C CA . GLN A 1 72 ? 1.742 9.295 -2.866 1.00 90.38 72 GLN A CA 1
ATOM 526 C C . GLN A 1 72 ? 2.986 8.420 -2.991 1.00 90.38 72 GLN A C 1
ATOM 528 O O . GLN A 1 72 ? 3.528 7.908 -2.006 1.00 90.38 72 GLN A O 1
ATOM 533 N N . CYS A 1 73 ? 3.464 8.292 -4.224 1.00 88.69 73 CYS A N 1
ATOM 534 C CA . CYS A 1 73 ? 4.708 7.624 -4.540 1.00 88.69 73 CYS A CA 1
ATOM 535 C C . CYS A 1 73 ? 5.877 8.450 -3.980 1.00 88.69 73 CYS A C 1
ATOM 537 O O . CYS A 1 73 ? 6.049 9.596 -4.396 1.00 88.69 73 CYS A O 1
ATOM 539 N N . PRO A 1 74 ? 6.745 7.891 -3.120 1.00 87.00 74 PRO A N 1
ATOM 540 C CA . PRO A 1 74 ? 7.868 8.633 -2.542 1.00 87.00 74 PRO A CA 1
ATOM 541 C C . PRO A 1 74 ? 8.905 9.101 -3.578 1.00 87.00 74 PRO A C 1
ATOM 543 O O . PRO A 1 74 ? 9.7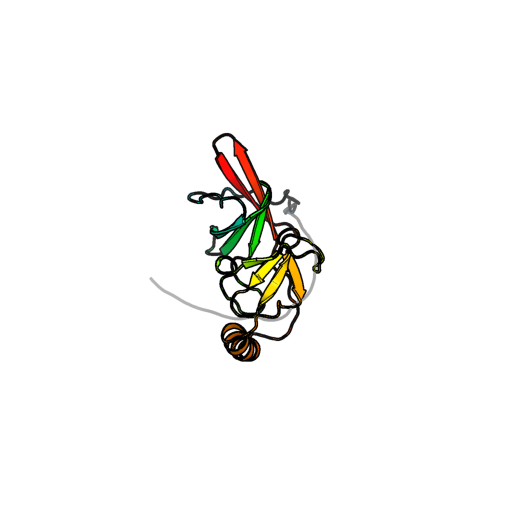47 9.933 -3.250 1.00 87.00 74 PRO A O 1
ATOM 546 N N . ARG A 1 75 ? 8.845 8.575 -4.810 1.00 83.94 75 ARG A N 1
ATOM 547 C CA . ARG A 1 75 ? 9.749 8.905 -5.920 1.00 83.94 75 ARG A CA 1
ATOM 548 C C . ARG A 1 75 ? 9.213 10.006 -6.843 1.00 83.94 75 ARG A C 1
ATOM 550 O O . ARG A 1 75 ? 9.965 10.884 -7.246 1.00 83.94 75 ARG A O 1
ATOM 557 N N . CYS A 1 76 ? 7.937 9.938 -7.224 1.00 84.00 76 CYS A N 1
ATOM 558 C CA . CYS A 1 76 ? 7.342 10.852 -8.212 1.00 84.00 76 CYS A CA 1
ATOM 559 C C . CYS A 1 76 ? 6.150 11.665 -7.688 1.00 84.00 76 CYS A C 1
ATOM 561 O O . CYS A 1 76 ? 5.510 12.358 -8.469 1.00 84.00 76 CYS A O 1
ATOM 563 N N . ALA A 1 77 ? 5.822 11.542 -6.397 1.00 86.69 77 ALA A N 1
ATOM 564 C CA . ALA A 1 77 ? 4.672 12.159 -5.729 1.00 86.69 77 ALA A CA 1
ATOM 565 C C . ALA A 1 77 ? 3.291 11.823 -6.333 1.00 86.69 77 ALA A C 1
ATOM 567 O O . ALA A 1 77 ? 2.282 12.391 -5.926 1.00 86.69 77 ALA A O 1
ATOM 568 N N . PHE A 1 78 ? 3.221 10.880 -7.275 1.00 87.38 78 PHE A N 1
ATOM 569 C CA . PHE A 1 78 ? 1.974 10.498 -7.929 1.00 87.38 78 PHE A CA 1
ATOM 570 C C . PHE A 1 78 ? 1.114 9.585 -7.052 1.00 87.38 78 PHE A C 1
ATOM 572 O O . PHE A 1 78 ? 1.642 8.805 -6.259 1.00 87.38 78 PHE A O 1
ATOM 579 N N . ASP A 1 79 ? -0.201 9.639 -7.242 1.00 89.69 79 ASP A N 1
ATOM 580 C CA . ASP A 1 79 ? -1.180 8.813 -6.533 1.00 89.69 79 ASP A CA 1
ATOM 581 C C . ASP A 1 79 ? -0.936 7.306 -6.745 1.00 89.69 79 ASP A C 1
ATOM 583 O O . ASP A 1 79 ? -1.115 6.782 -7.848 1.00 89.69 79 ASP A O 1
ATOM 587 N N . LEU A 1 80 ? -0.563 6.587 -5.682 1.00 91.12 80 LEU A N 1
ATOM 588 C CA . LEU A 1 80 ? -0.354 5.134 -5.704 1.00 91.12 80 LEU A CA 1
ATOM 589 C C . LEU A 1 80 ? -1.665 4.348 -5.790 1.00 91.12 80 LEU A C 1
ATOM 591 O O . LEU A 1 80 ? -1.676 3.253 -6.342 1.00 91.12 80 LEU A O 1
ATOM 595 N N . TRP A 1 81 ? -2.780 4.906 -5.317 1.00 90.50 81 TRP A N 1
ATOM 596 C CA . TRP A 1 81 ? -4.095 4.262 -5.388 1.00 90.50 81 TRP A CA 1
ATOM 597 C C . TRP A 1 81 ? -4.652 4.148 -6.814 1.00 90.50 81 TRP A C 1
ATOM 599 O O . TRP A 1 81 ? -5.529 3.326 -7.053 1.00 90.50 81 TRP A O 1
ATOM 609 N N . LYS A 1 82 ? -4.121 4.931 -7.765 1.00 89.19 82 LYS A N 1
ATOM 610 C CA . LYS A 1 82 ? -4.368 4.785 -9.215 1.00 89.19 82 LYS A CA 1
ATOM 611 C C . LYS A 1 82 ? -3.449 3.746 -9.869 1.00 89.19 82 LYS A C 1
ATOM 613 O O . LYS A 1 82 ? -3.444 3.600 -11.090 1.00 89.19 82 LYS A O 1
ATOM 618 N N . GLY A 1 83 ? -2.588 3.124 -9.072 1.00 89.19 83 GLY A N 1
ATOM 619 C CA . GLY A 1 83 ? -1.653 2.102 -9.499 1.00 89.19 83 GLY A CA 1
ATOM 620 C C . GLY A 1 83 ? -2.306 0.744 -9.692 1.00 89.19 83 GLY A C 1
ATOM 621 O O . GLY A 1 83 ? -3.522 0.606 -9.784 1.00 89.19 83 GLY A O 1
ATOM 622 N N . GLU A 1 84 ? -1.456 -0.269 -9.747 1.00 89.56 84 GLU A N 1
ATOM 623 C CA . GLU A 1 84 ? -1.852 -1.657 -9.958 1.00 89.56 84 GLU A CA 1
ATOM 624 C C . GLU A 1 84 ? -1.277 -2.533 -8.849 1.00 89.56 84 GLU A C 1
ATOM 626 O O . GLU A 1 84 ? -0.142 -2.319 -8.414 1.00 89.56 84 GLU A O 1
ATOM 631 N N . ILE A 1 85 ? -2.056 -3.510 -8.382 1.00 90.62 85 ILE A N 1
ATOM 632 C CA . ILE A 1 85 ? -1.563 -4.512 -7.436 1.00 90.62 85 ILE A CA 1
ATOM 633 C C . ILE A 1 85 ? -0.733 -5.528 -8.214 1.00 90.62 85 ILE A C 1
ATOM 635 O O . ILE A 1 85 ? -1.210 -6.152 -9.156 1.00 90.62 85 ILE A O 1
ATOM 639 N N . VAL A 1 86 ? 0.510 -5.707 -7.789 1.00 89.44 86 VAL A N 1
ATOM 640 C CA . VAL A 1 86 ? 1.435 -6.694 -8.332 1.00 89.44 86 VAL A CA 1
ATOM 641 C C . VAL A 1 86 ? 1.515 -7.855 -7.350 1.00 89.44 86 VAL A C 1
ATOM 643 O O . VAL A 1 86 ? 1.970 -7.706 -6.213 1.00 89.44 86 VAL A O 1
ATOM 646 N N . THR A 1 87 ? 1.066 -9.019 -7.803 1.00 86.31 87 THR A N 1
ATOM 647 C CA . THR A 1 87 ? 1.131 -10.299 -7.080 1.00 86.31 87 THR A CA 1
ATOM 648 C C . THR A 1 87 ? 2.116 -11.280 -7.724 1.00 86.31 87 THR A C 1
ATOM 650 O O . THR A 1 87 ? 2.088 -12.471 -7.430 1.00 86.31 87 THR A O 1
ATOM 653 N N . ASP A 1 88 ? 2.987 -10.780 -8.602 1.00 83.38 88 ASP A N 1
ATOM 654 C CA . ASP A 1 88 ? 3.926 -11.590 -9.373 1.00 83.38 88 ASP A CA 1
ATOM 655 C C . ASP A 1 88 ? 5.008 -12.229 -8.472 1.00 83.38 88 ASP A C 1
ATOM 657 O O . ASP A 1 88 ? 5.716 -11.499 -7.772 1.00 83.38 88 ASP A O 1
ATOM 661 N N . PRO A 1 89 ? 5.181 -13.567 -8.496 1.00 82.31 89 PRO A N 1
ATOM 662 C CA . PRO A 1 89 ? 6.134 -14.290 -7.648 1.00 82.31 89 PRO A CA 1
ATOM 663 C C . PRO A 1 89 ? 7.606 -13.923 -7.887 1.00 82.31 89 PRO A C 1
ATOM 665 O O . PRO A 1 89 ? 8.448 -14.285 -7.071 1.00 82.31 89 PRO A O 1
ATOM 668 N N . ALA A 1 90 ? 7.939 -13.200 -8.962 1.00 81.44 90 ALA A N 1
ATOM 669 C CA . ALA A 1 90 ? 9.289 -12.702 -9.215 1.00 81.44 90 ALA A CA 1
ATOM 670 C C . ALA A 1 90 ? 9.716 -11.570 -8.264 1.00 81.44 90 ALA A C 1
ATOM 672 O O . ALA A 1 90 ? 10.887 -11.189 -8.258 1.00 81.44 90 ALA A O 1
ATOM 673 N N . PHE A 1 91 ? 8.788 -11.006 -7.484 1.00 79.06 91 PHE A N 1
ATOM 674 C CA . PHE A 1 91 ? 9.084 -9.971 -6.501 1.00 79.06 91 PHE A CA 1
ATOM 675 C C . PHE A 1 91 ? 9.076 -10.525 -5.076 1.00 79.06 91 PHE A C 1
ATOM 677 O O . PHE A 1 91 ? 8.132 -11.189 -4.654 1.00 79.06 91 PHE A O 1
ATOM 684 N N . ASP A 1 92 ? 10.071 -10.130 -4.284 1.00 73.44 92 ASP A N 1
ATOM 685 C CA . ASP A 1 92 ? 10.036 -10.324 -2.835 1.00 73.44 92 ASP A CA 1
ATOM 686 C C . ASP A 1 92 ? 8.950 -9.435 -2.192 1.00 73.44 92 ASP A C 1
ATOM 688 O O . ASP A 1 92 ? 8.669 -8.339 -2.686 1.00 73.44 92 ASP A O 1
ATOM 692 N N . ASP A 1 93 ? 8.382 -9.863 -1.060 1.00 80.38 93 ASP A N 1
ATOM 693 C CA . ASP A 1 93 ? 7.385 -9.116 -0.264 1.00 80.38 93 ASP A CA 1
ATOM 694 C C . ASP A 1 93 ? 6.053 -8.818 -0.988 1.00 80.38 93 ASP A C 1
ATOM 696 O O . ASP A 1 93 ? 5.664 -7.668 -1.201 1.00 80.38 93 ASP A O 1
ATOM 700 N N . LEU A 1 94 ? 5.334 -9.880 -1.360 1.00 86.44 94 LEU A N 1
ATOM 701 C CA . LEU A 1 94 ? 4.000 -9.803 -1.963 1.00 86.44 94 LEU A CA 1
ATOM 702 C C . LEU A 1 94 ? 2.887 -9.633 -0.918 1.00 86.44 94 LEU A C 1
ATOM 704 O O . LEU A 1 94 ? 2.945 -10.245 0.154 1.00 86.44 94 LEU A O 1
ATOM 708 N N . PRO A 1 95 ? 1.805 -8.897 -1.227 1.00 90.94 95 PRO A N 1
ATOM 709 C CA . PRO A 1 95 ? 1.535 -8.184 -2.481 1.00 90.94 95 PRO A CA 1
ATOM 710 C C . PRO A 1 95 ? 2.224 -6.809 -2.547 1.00 90.94 95 PRO A C 1
ATOM 712 O O . PRO A 1 95 ? 2.554 -6.217 -1.520 1.00 90.94 95 PRO A O 1
ATOM 715 N N . ARG A 1 96 ? 2.409 -6.269 -3.758 1.00 92.31 96 ARG A N 1
ATOM 716 C CA . ARG A 1 96 ? 3.014 -4.945 -4.000 1.00 92.31 96 ARG A CA 1
ATOM 717 C C . ARG A 1 96 ? 2.055 -4.029 -4.754 1.00 92.31 96 ARG A C 1
ATOM 719 O O . ARG A 1 96 ? 1.102 -4.495 -5.363 1.00 92.31 96 ARG A O 1
ATOM 726 N N . VAL A 1 97 ? 2.319 -2.726 -4.742 1.00 92.25 97 VAL A N 1
ATOM 727 C CA . VAL A 1 97 ? 1.636 -1.738 -5.588 1.00 92.25 97 VAL A CA 1
ATOM 728 C C . VAL A 1 97 ? 2.631 -1.088 -6.540 1.00 92.25 97 VAL A C 1
ATOM 730 O O . VAL A 1 97 ? 3.675 -0.598 -6.109 1.00 92.25 97 VAL A O 1
ATOM 733 N N . ALA A 1 98 ? 2.322 -1.085 -7.833 1.00 91.44 98 ALA A N 1
ATOM 734 C CA . ALA A 1 98 ? 3.092 -0.393 -8.856 1.00 91.44 98 ALA A CA 1
ATOM 735 C C . ALA A 1 98 ? 2.557 1.025 -9.056 1.00 91.44 98 ALA A C 1
ATOM 737 O O . ALA A 1 98 ? 1.378 1.226 -9.352 1.00 91.44 98 ALA A O 1
ATOM 738 N N . CYS A 1 99 ? 3.440 2.017 -8.946 1.00 89.88 99 CYS A N 1
ATOM 739 C CA . CYS A 1 99 ? 3.104 3.387 -9.303 1.00 89.88 99 CYS A CA 1
ATOM 740 C C . CYS A 1 99 ? 2.744 3.463 -10.798 1.00 89.88 99 CYS A C 1
ATOM 742 O O . CYS A 1 99 ? 3.540 3.013 -11.627 1.00 89.88 99 CYS A O 1
ATOM 744 N N . PRO A 1 100 ? 1.609 4.074 -11.179 1.00 87.94 100 PRO A N 1
ATOM 745 C CA . PRO A 1 100 ? 1.184 4.112 -12.580 1.00 87.94 100 PRO A CA 1
ATOM 746 C C . PRO A 1 100 ? 2.119 4.955 -13.460 1.00 87.94 100 PRO A C 1
ATOM 748 O O . PRO A 1 100 ? 2.160 4.756 -14.672 1.00 87.94 100 PRO A O 1
ATOM 751 N N . THR A 1 101 ? 2.886 5.860 -12.846 1.00 85.50 101 THR A N 1
ATOM 752 C CA . THR A 1 101 ? 3.701 6.866 -13.534 1.00 85.50 101 THR A CA 1
ATOM 753 C C . THR A 1 101 ? 5.161 6.441 -13.671 1.00 85.50 101 THR A C 1
ATOM 755 O O . THR A 1 101 ? 5.665 6.356 -14.785 1.00 85.50 101 THR A O 1
ATOM 758 N N . CYS A 1 102 ? 5.853 6.129 -12.568 1.00 84.00 102 CYS A N 1
ATOM 759 C CA . CYS A 1 102 ? 7.267 5.720 -12.607 1.00 84.00 102 CYS A CA 1
ATOM 760 C C . CYS A 1 102 ? 7.482 4.195 -12.649 1.00 84.00 102 CYS A C 1
ATOM 762 O O . CYS A 1 102 ? 8.625 3.726 -12.647 1.00 84.00 102 CYS A O 1
ATOM 764 N N . ALA A 1 103 ? 6.394 3.415 -12.625 1.00 87.25 103 ALA A N 1
ATOM 765 C CA . ALA A 1 103 ? 6.367 1.952 -12.550 1.00 87.25 103 ALA A CA 1
ATOM 766 C C . ALA A 1 103 ? 7.067 1.322 -11.333 1.00 87.25 103 ALA A C 1
ATOM 768 O O . ALA A 1 103 ? 7.077 0.100 -11.215 1.00 87.25 103 ALA A O 1
ATOM 769 N N . THR A 1 104 ? 7.645 2.112 -10.424 1.00 89.00 104 THR A N 1
ATOM 770 C CA . THR A 1 104 ? 8.256 1.619 -9.186 1.00 89.00 104 THR A CA 1
ATOM 771 C C . THR A 1 104 ? 7.231 0.866 -8.348 1.00 89.00 104 THR A C 1
ATOM 773 O O . THR A 1 104 ? 6.124 1.363 -8.132 1.00 89.00 104 THR A O 1
ATOM 776 N N . THR A 1 105 ? 7.620 -0.306 -7.852 1.00 91.44 105 THR A N 1
ATOM 777 C CA . THR A 1 105 ? 6.787 -1.104 -6.950 1.00 91.44 105 THR A CA 1
ATOM 778 C C . THR A 1 105 ? 7.118 -0.827 -5.491 1.00 91.44 105 THR A C 1
ATOM 780 O O . THR A 1 105 ? 8.288 -0.657 -5.149 1.00 91.44 105 THR A O 1
ATOM 783 N N . PHE A 1 106 ? 6.114 -0.880 -4.624 1.00 92.06 106 PHE A N 1
ATOM 784 C CA . PHE A 1 106 ? 6.266 -0.787 -3.173 1.00 92.06 106 PHE A CA 1
ATOM 785 C C . PHE A 1 106 ? 5.554 -1.967 -2.517 1.00 92.06 106 PHE A C 1
ATOM 787 O O . PHE A 1 106 ? 4.428 -2.285 -2.897 1.00 92.06 106 PHE A O 1
ATOM 794 N N . GLY A 1 107 ? 6.206 -2.645 -1.573 1.00 91.88 107 GLY A N 1
ATOM 795 C CA . GLY A 1 107 ? 5.578 -3.727 -0.809 1.00 91.88 107 GLY A CA 1
ATOM 796 C C . GLY A 1 107 ? 4.397 -3.200 -0.002 1.00 91.88 107 GLY A C 1
ATOM 797 O O . GLY A 1 107 ? 4.546 -2.226 0.726 1.00 91.88 107 GLY A O 1
ATOM 798 N N . LEU A 1 108 ? 3.222 -3.818 -0.108 1.00 91.25 108 LEU A N 1
ATOM 799 C CA . LEU A 1 108 ? 2.046 -3.383 0.656 1.00 91.25 108 LEU A CA 1
ATOM 800 C C . LEU A 1 108 ? 2.148 -3.779 2.137 1.00 91.25 108 LEU A C 1
ATOM 802 O O . LEU A 1 108 ? 1.522 -3.154 2.990 1.00 91.25 108 LEU A O 1
ATOM 806 N N . ARG A 1 109 ? 2.958 -4.797 2.458 1.00 88.75 109 ARG A N 1
ATOM 807 C CA . ARG A 1 109 ? 3.194 -5.255 3.836 1.00 88.75 109 ARG A CA 1
ATOM 808 C C . ARG A 1 109 ? 4.167 -4.360 4.594 1.00 88.75 109 ARG A C 1
ATOM 810 O O . ARG A 1 109 ? 3.924 -4.044 5.758 1.00 88.75 109 ARG A O 1
ATOM 817 N N . THR A 1 110 ? 5.273 -4.000 3.947 1.00 88.38 110 THR A N 1
ATOM 818 C CA . THR A 1 110 ? 6.408 -3.325 4.595 1.00 88.38 110 THR A CA 1
ATOM 819 C C . THR A 1 110 ? 6.652 -1.907 4.089 1.00 88.38 110 THR A C 1
ATOM 821 O O . THR A 1 110 ? 7.384 -1.159 4.725 1.00 88.38 110 THR A O 1
ATOM 824 N N . GLY A 1 111 ? 6.067 -1.524 2.950 1.00 89.31 111 GLY A N 1
ATOM 825 C CA . GLY A 1 111 ? 6.369 -0.268 2.262 1.00 89.31 111 GLY A CA 1
ATOM 826 C C . GLY A 1 111 ? 7.665 -0.309 1.446 1.00 89.31 111 GLY A C 1
ATOM 827 O O . GLY A 1 111 ? 7.991 0.662 0.761 1.00 89.31 111 GLY A O 1
ATOM 828 N N . LYS A 1 112 ? 8.399 -1.430 1.471 1.00 90.25 112 LYS A N 1
ATOM 829 C CA . LYS A 1 112 ? 9.742 -1.537 0.898 1.00 90.25 112 LYS A CA 1
ATOM 830 C C . LYS A 1 112 ? 9.757 -1.270 -0.605 1.00 90.25 112 LYS A C 1
ATOM 832 O O . LYS A 1 112 ? 8.990 -1.860 -1.381 1.00 90.25 112 LYS A O 1
ATOM 837 N N . TYR A 1 113 ? 10.683 -0.414 -1.012 1.00 89.56 113 TYR A N 1
ATOM 838 C CA . TYR A 1 113 ? 10.992 -0.115 -2.398 1.00 89.56 113 TYR A CA 1
ATOM 839 C C . TYR A 1 113 ? 11.351 -1.390 -3.172 1.00 89.56 113 TYR A C 1
ATOM 841 O O . TYR A 1 113 ? 12.027 -2.296 -2.675 1.00 89.56 113 TYR A O 1
ATOM 849 N N . GLY A 1 114 ? 10.884 -1.468 -4.412 1.00 85.94 114 GLY A N 1
ATOM 850 C CA . GLY A 1 114 ? 11.179 -2.556 -5.333 1.00 85.94 114 GLY A CA 1
ATOM 851 C C . GLY A 1 114 ? 11.484 -2.066 -6.740 1.00 85.94 114 GLY A C 1
ATOM 852 O O . GLY A 1 114 ? 11.260 -0.892 -7.060 1.00 85.94 114 GLY A O 1
ATOM 853 N N . PRO A 1 115 ? 11.997 -2.966 -7.592 1.00 84.44 115 PRO A N 1
ATOM 854 C CA . PRO A 1 115 ? 12.327 -2.619 -8.960 1.00 84.44 115 PRO A CA 1
ATOM 855 C C . PRO A 1 115 ? 11.070 -2.186 -9.732 1.00 84.44 115 PRO A C 1
ATOM 857 O O . PRO A 1 115 ? 9.965 -2.638 -9.442 1.00 84.44 115 PRO A O 1
ATOM 860 N N . PRO A 1 116 ? 11.201 -1.281 -10.712 1.00 84.44 116 PRO A N 1
ATOM 861 C CA . PRO A 1 116 ? 10.068 -0.876 -11.523 1.00 84.44 116 PRO A CA 1
ATOM 862 C C . PRO A 1 116 ? 9.604 -2.010 -12.441 1.00 84.44 116 PRO A C 1
ATOM 864 O O . PRO A 1 116 ? 10.429 -2.686 -13.059 1.00 84.44 116 PRO A O 1
ATOM 867 N N . ILE A 1 117 ? 8.288 -2.176 -12.593 1.00 84.88 117 ILE A N 1
ATOM 868 C CA . ILE A 1 117 ? 7.737 -3.116 -13.575 1.00 84.88 117 ILE A CA 1
ATOM 869 C C . ILE A 1 117 ? 8.024 -2.625 -14.999 1.00 84.88 117 ILE A C 1
ATOM 871 O O . ILE A 1 117 ? 7.944 -1.430 -15.306 1.00 84.88 117 ILE A O 1
ATOM 875 N N . LYS A 1 118 ? 8.358 -3.553 -15.899 1.00 72.88 118 LYS A N 1
ATOM 876 C CA . LYS A 1 118 ? 8.509 -3.240 -17.324 1.00 72.88 118 LYS A CA 1
ATOM 877 C C . LYS A 1 118 ? 7.120 -3.095 -17.942 1.00 72.88 118 LYS A C 1
ATOM 879 O O . LYS A 1 118 ? 6.489 -4.088 -18.279 1.00 72.88 118 LYS A O 1
ATOM 884 N N . ARG A 1 119 ? 6.651 -1.858 -18.111 1.00 67.81 119 ARG A N 1
ATOM 885 C CA . ARG A 1 119 ? 5.476 -1.571 -18.945 1.00 67.81 119 ARG A CA 1
ATOM 886 C C . ARG A 1 119 ? 5.924 -1.398 -20.393 1.00 67.81 119 ARG A C 1
ATOM 888 O O . ARG A 1 119 ? 6.732 -0.520 -20.687 1.00 67.81 119 ARG A O 1
ATOM 895 N N . THR A 1 120 ? 5.446 -2.268 -21.275 1.00 61.47 120 THR A N 1
ATOM 896 C CA . THR A 1 120 ? 5.689 -2.189 -22.721 1.00 61.47 120 THR A CA 1
ATOM 897 C C . THR A 1 120 ? 4.694 -1.221 -23.378 1.00 61.47 120 THR A C 1
ATOM 899 O O . THR A 1 120 ? 3.625 -0.940 -22.835 1.00 61.47 120 THR A O 1
ATOM 902 N N . GLY A 1 121 ? 5.053 -0.659 -24.537 1.00 63.81 121 GLY A N 1
ATOM 903 C CA . GLY A 1 121 ? 4.191 0.257 -25.301 1.00 63.81 121 GLY A CA 1
ATOM 904 C C . GLY A 1 121 ? 4.169 1.704 -24.786 1.00 63.81 121 GLY A C 1
ATOM 905 O O . GLY A 1 121 ? 5.110 2.158 -24.137 1.00 63.81 121 GLY A O 1
ATOM 906 N N . LEU A 1 122 ? 3.089 2.442 -25.085 1.00 61.97 122 LEU A N 1
ATOM 907 C CA . LEU A 1 122 ? 2.905 3.869 -24.749 1.00 61.97 122 LEU A CA 1
ATOM 908 C C . LEU A 1 122 ? 3.154 4.181 -23.266 1.00 61.97 122 LEU A C 1
ATOM 910 O O . LEU A 1 122 ? 3.816 5.168 -22.959 1.00 61.97 122 LEU A O 1
ATOM 914 N N . ALA A 1 123 ? 2.718 3.305 -22.356 1.00 59.69 123 ALA A N 1
ATOM 915 C CA . ALA A 1 123 ? 2.961 3.430 -20.917 1.00 59.69 123 ALA A CA 1
ATOM 916 C C . ALA A 1 123 ? 4.461 3.433 -20.553 1.00 59.69 123 ALA A C 1
ATOM 918 O O . ALA A 1 123 ? 4.867 4.106 -19.607 1.00 59.69 123 ALA A O 1
ATOM 919 N N . GLY A 1 124 ? 5.297 2.730 -21.323 1.00 59.62 124 GLY A N 1
ATOM 920 C CA . GLY A 1 124 ? 6.754 2.753 -21.182 1.00 59.62 124 GLY A CA 1
ATOM 921 C C . GLY A 1 124 ? 7.379 4.082 -21.616 1.00 59.62 124 GLY A C 1
ATOM 922 O O . GLY A 1 124 ? 8.315 4.551 -20.970 1.00 59.62 124 GLY A O 1
ATOM 923 N N . PHE A 1 125 ? 6.827 4.732 -22.646 1.00 61.25 125 PHE A N 1
ATOM 924 C CA . PHE A 1 125 ? 7.281 6.052 -23.101 1.00 61.25 125 PHE A CA 1
ATOM 925 C C . PHE A 1 125 ? 6.956 7.152 -22.083 1.00 61.25 125 PHE A C 1
ATOM 927 O O . PHE A 1 125 ? 7.838 7.940 -21.737 1.00 61.25 125 PHE A O 1
ATOM 934 N N . VAL A 1 126 ? 5.733 7.172 -21.532 1.00 61.50 126 VAL A N 1
ATOM 935 C CA . VAL A 1 126 ? 5.372 8.142 -20.476 1.00 61.50 126 VAL A CA 1
ATOM 936 C C . VAL A 1 126 ? 6.179 7.896 -19.201 1.00 61.50 126 VAL A C 1
ATOM 938 O O . VAL A 1 126 ? 6.610 8.848 -18.559 1.00 61.50 126 VAL A O 1
ATOM 941 N N . ASN A 1 127 ? 6.462 6.632 -18.868 1.00 58.19 127 ASN A N 1
ATOM 942 C CA . ASN A 1 127 ? 7.345 6.272 -17.758 1.00 58.19 127 ASN A CA 1
ATOM 943 C C . ASN A 1 127 ? 8.790 6.764 -17.979 1.00 58.19 127 ASN A C 1
ATOM 945 O O . ASN A 1 127 ? 9.426 7.246 -17.045 1.00 58.19 127 ASN A O 1
ATOM 949 N N . GLY A 1 128 ? 9.304 6.710 -19.213 1.00 60.78 128 GLY A N 1
ATOM 950 C CA . GLY A 1 128 ? 10.608 7.278 -19.570 1.00 60.78 128 GLY A CA 1
ATOM 951 C C . GLY A 1 128 ? 10.698 8.783 -19.292 1.00 60.78 128 GLY A C 1
ATOM 952 O O . GLY A 1 128 ? 11.649 9.232 -18.655 1.00 60.78 128 GLY A O 1
ATOM 953 N N . LEU A 1 129 ? 9.666 9.540 -19.677 1.00 61.25 129 LEU A N 1
ATOM 954 C CA . LEU A 1 129 ? 9.567 10.984 -19.417 1.00 61.25 129 LEU A CA 1
ATOM 955 C C . LEU A 1 129 ? 9.321 11.301 -17.933 1.00 61.25 129 LEU A C 1
ATOM 957 O O . LEU A 1 129 ? 9.896 12.238 -17.375 1.00 61.25 129 LEU A O 1
ATOM 961 N N . ALA A 1 130 ? 8.502 10.496 -17.259 1.00 60.38 130 ALA A N 1
ATOM 962 C CA . ALA A 1 130 ? 8.254 10.645 -15.835 1.00 60.38 130 ALA A CA 1
ATOM 963 C C . ALA A 1 130 ? 9.519 10.390 -15.011 1.00 60.38 130 ALA A C 1
ATOM 965 O O . ALA A 1 130 ? 9.788 11.142 -14.081 1.00 60.38 130 ALA A O 1
ATOM 966 N N . LYS A 1 131 ? 10.333 9.387 -15.372 1.00 59.12 131 LYS A N 1
ATOM 967 C CA . LYS A 1 131 ? 11.630 9.120 -14.729 1.00 59.12 131 LYS A CA 1
ATOM 968 C C . LYS A 1 131 ? 12.555 10.332 -14.786 1.00 59.12 131 LYS A C 1
ATOM 970 O O . LYS A 1 131 ? 13.146 10.661 -13.760 1.00 59.12 131 LYS A O 1
ATOM 975 N N . THR A 1 132 ? 12.621 11.030 -15.919 1.00 57.75 132 THR A N 1
ATOM 976 C CA . THR A 1 132 ? 13.404 12.273 -16.044 1.00 57.75 132 THR A CA 1
ATOM 977 C C . THR A 1 132 ? 12.837 13.445 -15.238 1.00 57.75 132 THR A C 1
ATOM 979 O O . THR A 1 132 ? 13.583 14.357 -14.902 1.00 57.75 132 THR A O 1
ATOM 982 N N . ALA A 1 133 ? 11.550 13.409 -14.877 1.00 55.03 133 ALA A N 1
ATOM 983 C CA . ALA A 1 133 ? 10.878 14.438 -14.080 1.00 55.03 133 ALA A CA 1
ATOM 984 C C . ALA A 1 133 ? 10.810 14.121 -12.570 1.00 55.03 133 ALA A C 1
ATOM 986 O O . ALA A 1 133 ? 10.328 14.940 -11.789 1.00 55.03 133 ALA A O 1
ATOM 987 N N . THR A 1 134 ? 11.255 12.935 -12.137 1.00 57.97 134 THR A N 1
ATOM 988 C CA . THR A 1 134 ? 11.169 12.538 -10.723 1.00 57.97 134 THR A CA 1
ATOM 989 C C . THR A 1 134 ? 12.192 13.251 -9.840 1.00 57.97 134 THR A C 1
ATOM 991 O O . THR A 1 134 ? 13.336 13.473 -10.234 1.00 57.97 134 THR A O 1
ATOM 994 N N . THR A 1 135 ? 11.783 13.587 -8.614 1.00 55.09 135 THR A N 1
ATOM 995 C CA . THR A 1 135 ? 12.606 14.232 -7.581 1.00 55.09 135 THR A CA 1
ATOM 996 C C . THR A 1 135 ? 13.656 13.249 -7.041 1.00 55.09 135 THR A C 1
ATOM 998 O O . THR A 1 135 ? 13.539 12.720 -5.942 1.00 55.09 135 THR A O 1
ATOM 1001 N N . GLY A 1 136 ? 14.698 12.997 -7.834 1.00 55.16 136 GLY A N 1
ATOM 1002 C CA . GLY A 1 136 ? 15.862 12.190 -7.471 1.00 55.16 136 GLY A CA 1
ATOM 1003 C C . GLY A 1 136 ? 15.671 10.676 -7.620 1.00 55.16 136 GLY A C 1
ATOM 1004 O O . GLY A 1 136 ? 14.675 10.095 -7.199 1.00 55.16 136 GLY A O 1
ATOM 1005 N N . ASP A 1 137 ? 16.692 10.007 -8.160 1.00 58.88 137 ASP A N 1
ATOM 1006 C CA . ASP A 1 137 ? 16.763 8.544 -8.328 1.00 58.88 137 ASP A CA 1
ATOM 1007 C C . ASP A 1 137 ? 17.043 7.802 -7.002 1.00 58.88 137 ASP A C 1
ATOM 1009 O O . ASP A 1 137 ? 17.661 6.744 -6.975 1.00 58.88 137 ASP A O 1
ATOM 1013 N N . LYS A 1 138 ? 16.646 8.364 -5.854 1.00 67.00 138 LYS A N 1
ATOM 1014 C CA . LYS A 1 138 ? 16.944 7.739 -4.562 1.00 67.00 138 LYS A CA 1
ATOM 1015 C C . LYS A 1 138 ? 15.894 6.668 -4.252 1.00 67.00 138 LYS A C 1
ATOM 1017 O O . LYS A 1 138 ? 14.703 6.992 -4.236 1.00 67.00 138 LYS A O 1
ATOM 1022 N N . PRO A 1 139 ? 16.298 5.414 -3.979 1.00 74.31 139 PRO A N 1
ATOM 1023 C CA . PRO A 1 139 ? 15.375 4.412 -3.470 1.00 74.31 139 PRO A CA 1
ATOM 1024 C C . PRO A 1 139 ? 14.850 4.905 -2.121 1.00 74.31 139 PRO A C 1
ATOM 1026 O O . PRO A 1 139 ? 15.618 5.160 -1.193 1.00 74.31 139 PRO A O 1
ATOM 1029 N N . LYS A 1 140 ? 13.537 5.107 -2.045 1.00 84.06 140 LYS A N 1
ATOM 1030 C CA . LYS A 1 140 ? 12.850 5.550 -0.837 1.00 84.06 140 LYS A CA 1
ATOM 1031 C C . LYS A 1 140 ? 11.655 4.645 -0.614 1.00 84.06 140 LYS A C 1
ATOM 1033 O O . LYS A 1 140 ? 10.834 4.481 -1.517 1.00 84.06 140 LYS A O 1
ATOM 1038 N N . ASP A 1 141 ? 11.583 4.076 0.578 1.00 89.31 141 ASP A N 1
ATOM 1039 C CA . ASP A 1 141 ? 10.465 3.239 0.988 1.00 89.31 141 ASP A CA 1
ATOM 1040 C C . ASP A 1 141 ? 9.205 4.093 1.180 1.00 89.31 141 ASP A C 1
ATOM 1042 O O . ASP A 1 141 ? 9.266 5.275 1.541 1.00 89.31 141 ASP A O 1
ATOM 1046 N N . ALA A 1 142 ? 8.055 3.494 0.891 1.00 88.44 142 ALA A N 1
ATOM 1047 C CA . ALA A 1 142 ? 6.766 4.062 1.238 1.00 88.44 142 ALA A CA 1
ATOM 1048 C C . ALA A 1 142 ? 6.504 3.838 2.732 1.0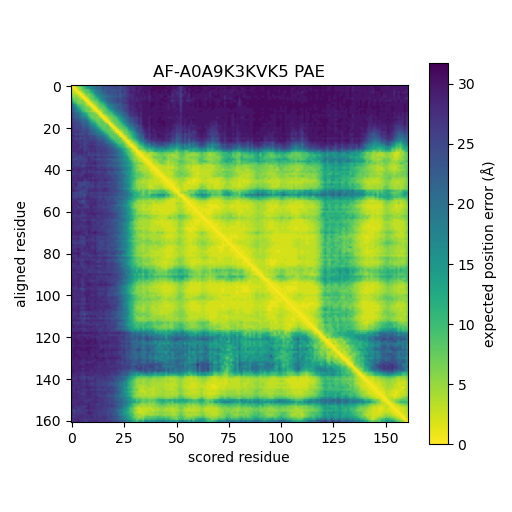0 88.44 142 ALA A C 1
ATOM 1050 O O . ALA A 1 142 ? 6.923 2.836 3.308 1.00 88.44 142 ALA A O 1
ATOM 1051 N N . GLU A 1 143 ? 5.782 4.753 3.370 1.00 89.31 143 GLU A N 1
ATOM 1052 C CA . GLU A 1 143 ? 5.317 4.513 4.736 1.00 89.31 143 GLU A CA 1
ATOM 1053 C C . GLU A 1 143 ? 4.238 3.429 4.709 1.00 89.31 143 GLU A C 1
ATOM 1055 O O . GLU A 1 143 ? 3.276 3.550 3.950 1.00 89.31 143 GLU A O 1
ATOM 1060 N N . ALA A 1 144 ? 4.390 2.387 5.527 1.00 90.00 144 ALA A N 1
ATOM 1061 C CA . ALA A 1 144 ? 3.407 1.321 5.666 1.00 90.00 144 ALA A CA 1
ATOM 1062 C C . ALA A 1 144 ? 2.537 1.517 6.909 1.00 90.00 144 ALA A C 1
ATOM 1064 O O . ALA A 1 144 ? 2.955 2.043 7.946 1.00 90.00 144 ALA A O 1
ATOM 1065 N N . TYR A 1 145 ? 1.300 1.055 6.804 1.00 88.12 145 TYR A N 1
ATOM 1066 C CA . TYR A 1 145 ? 0.272 1.232 7.806 1.00 88.12 145 TYR A CA 1
ATOM 1067 C C . TYR A 1 145 ? -0.476 -0.083 8.025 1.00 88.12 145 TYR A C 1
ATOM 1069 O O . TYR A 1 145 ? -0.786 -0.829 7.098 1.00 88.12 145 TYR A O 1
ATOM 1077 N N . GLU A 1 146 ? -0.763 -0.373 9.287 1.00 87.06 146 GLU A N 1
ATOM 1078 C CA . GLU A 1 146 ? -1.645 -1.452 9.701 1.00 87.06 146 GLU A CA 1
ATOM 1079 C C . GLU A 1 146 ? -3.083 -0.955 9.704 1.00 87.06 146 GLU A C 1
ATOM 1081 O O . GLU A 1 146 ? -3.396 0.024 10.386 1.00 87.06 146 GLU A O 1
ATOM 1086 N N . ILE A 1 147 ? -3.951 -1.656 8.978 1.00 87.50 147 ILE A N 1
ATOM 1087 C CA . ILE A 1 147 ? -5.390 -1.433 9.028 1.00 87.50 147 ILE A CA 1
ATOM 1088 C C . ILE A 1 147 ? -6.007 -2.493 9.935 1.00 87.50 147 ILE A C 1
ATOM 1090 O O . ILE A 1 147 ? -5.767 -3.686 9.772 1.00 87.50 147 ILE A O 1
ATOM 1094 N N . THR A 1 148 ? -6.786 -2.059 10.920 1.00 86.56 148 THR A N 1
ATOM 1095 C CA . THR A 1 148 ? -7.590 -2.939 11.774 1.00 86.56 148 THR A CA 1
ATOM 1096 C C . THR A 1 148 ? -9.045 -2.533 11.639 1.00 86.56 148 THR A C 1
ATOM 1098 O O . THR A 1 148 ? -9.372 -1.366 11.833 1.00 86.56 148 THR A O 1
ATOM 1101 N N . VAL A 1 149 ? -9.920 -3.483 11.334 1.00 84.88 149 VAL A N 1
ATOM 1102 C CA . VAL A 1 149 ? -11.369 -3.266 11.372 1.00 84.88 149 VAL A CA 1
ATOM 1103 C C . VAL A 1 149 ? -11.847 -3.690 12.759 1.00 84.88 149 VAL A C 1
ATOM 1105 O O . VAL A 1 149 ? -11.620 -4.828 13.162 1.00 84.88 149 VAL A O 1
ATOM 1108 N N . GLY A 1 150 ? -12.394 -2.753 13.529 1.00 80.81 150 GLY A N 1
ATOM 1109 C CA . GLY A 1 150 ? -12.964 -3.018 14.848 1.00 80.81 150 GLY A CA 1
ATOM 1110 C C . GLY A 1 150 ? -14.439 -3.403 14.786 1.00 80.81 150 GLY A C 1
ATOM 1111 O O . GLY A 1 150 ? -15.034 -3.526 13.713 1.00 80.81 150 GLY A O 1
ATOM 1112 N N . GLU A 1 151 ? -15.031 -3.572 15.966 1.00 74.31 151 GLU A N 1
ATOM 1113 C CA . GLU A 1 151 ? -16.468 -3.797 16.124 1.00 74.31 151 GLU A CA 1
ATOM 1114 C C . GLU A 1 151 ? -17.264 -2.603 15.554 1.00 74.31 151 GLU A C 1
ATOM 1116 O O . GLU A 1 151 ? -16.769 -1.476 15.497 1.00 74.31 151 GLU A O 1
ATOM 1121 N N . GLU A 1 152 ? -18.474 -2.867 15.052 1.00 75.69 152 GLU A N 1
ATOM 1122 C CA . GLU A 1 152 ? -19.326 -1.899 14.327 1.00 75.69 152 GLU A CA 1
ATOM 1123 C C . GLU A 1 152 ? -18.786 -1.406 12.965 1.00 75.69 152 GLU A C 1
ATOM 1125 O O . GLU A 1 152 ? -19.320 -0.459 12.392 1.00 75.69 152 GLU A O 1
ATOM 1130 N N . GLY A 1 153 ? -17.743 -2.035 12.408 1.00 75.50 153 GLY A N 1
ATOM 1131 C CA . GLY A 1 153 ? -17.212 -1.678 11.084 1.00 75.50 153 GLY A CA 1
ATOM 1132 C C . GLY A 1 153 ? -16.307 -0.442 11.078 1.00 75.50 153 GLY A C 1
ATOM 1133 O O . GLY A 1 153 ? -15.992 0.091 10.012 1.00 75.50 153 GLY A O 1
ATOM 1134 N N . ARG A 1 154 ? -15.857 0.009 12.255 1.00 81.50 154 ARG A N 1
ATOM 1135 C CA . ARG A 1 154 ? -14.914 1.128 12.384 1.00 81.50 154 ARG A CA 1
ATOM 1136 C C . ARG A 1 154 ? -13.529 0.721 11.898 1.00 81.50 154 ARG A C 1
ATOM 1138 O O . ARG A 1 154 ? -13.019 -0.339 12.258 1.00 81.50 154 ARG A O 1
ATOM 1145 N N . VAL A 1 155 ? -12.894 1.574 11.101 1.00 84.50 155 VAL A N 1
ATOM 1146 C CA . VAL A 1 155 ? -11.569 1.307 10.531 1.00 84.50 155 VAL A CA 1
ATOM 1147 C C . VAL A 1 155 ? -10.521 2.102 11.296 1.00 84.50 155 VAL A C 1
ATOM 1149 O O . VAL A 1 155 ? -10.617 3.317 11.431 1.00 84.50 155 VAL A O 1
ATOM 1152 N N . TYR A 1 156 ? -9.490 1.420 11.779 1.00 85.38 156 TYR A N 1
ATOM 115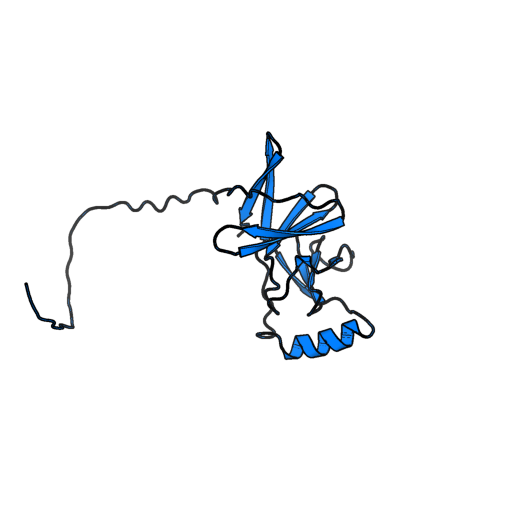3 C CA . TYR A 1 156 ? -8.375 2.016 12.502 1.00 85.38 156 TYR A CA 1
ATOM 1154 C C . TYR A 1 156 ? -7.096 1.889 11.689 1.00 85.38 156 TYR A C 1
ATOM 1156 O O . TYR A 1 156 ? -6.775 0.814 11.183 1.00 85.38 156 TYR A O 1
ATOM 1164 N N . CYS A 1 157 ? -6.337 2.977 11.626 1.00 84.12 157 CYS A N 1
ATOM 1165 C CA . CYS A 1 157 ? -5.005 3.010 11.045 1.00 84.12 157 CYS A CA 1
ATOM 1166 C C . CYS A 1 157 ? -3.945 3.107 12.141 1.00 84.12 157 CYS A C 1
ATOM 1168 O O . CYS A 1 157 ? -4.094 3.852 13.116 1.00 84.12 157 CYS A O 1
ATOM 1170 N N . ARG A 1 158 ? -2.835 2.391 11.957 1.00 84.31 158 ARG A N 1
ATOM 1171 C CA . ARG A 1 158 ? -1.630 2.526 12.774 1.00 84.31 158 ARG A CA 1
ATOM 1172 C C . ARG A 1 158 ? -0.389 2.531 11.888 1.00 84.31 158 ARG A C 1
ATOM 1174 O O . ARG A 1 158 ? -0.183 1.610 11.112 1.00 84.31 158 ARG A O 1
ATOM 1181 N N . SER A 1 159 ? 0.484 3.522 12.044 1.00 79.75 159 SER A N 1
ATOM 1182 C CA . SER A 1 159 ? 1.772 3.540 11.334 1.00 79.75 159 SER A CA 1
ATOM 1183 C C . SER A 1 159 ? 2.669 2.378 11.787 1.00 79.75 159 SER A C 1
ATOM 1185 O O . SER A 1 159 ? 2.865 2.175 12.993 1.00 79.75 159 SER A O 1
ATOM 1187 N N . LYS A 1 160 ? 3.206 1.623 10.819 1.00 71.19 160 LYS A N 1
ATOM 1188 C CA . LYS A 1 160 ? 4.290 0.657 11.022 1.00 71.19 160 LYS A CA 1
ATOM 1189 C C . LYS A 1 160 ? 5.602 1.394 10.746 1.00 71.19 160 LYS A C 1
ATOM 1191 O O . LYS A 1 160 ? 5.858 1.786 9.613 1.00 71.19 160 LYS A O 1
ATOM 1196 N N . ARG A 1 161 ? 6.367 1.660 11.806 1.00 54.66 161 ARG A N 1
ATOM 1197 C CA . ARG A 1 161 ? 7.743 2.168 11.712 1.00 54.66 161 ARG A CA 1
ATOM 1198 C C . ARG A 1 161 ? 8.718 1.017 11.573 1.00 54.66 161 ARG A C 1
ATOM 1200 O O . ARG A 1 161 ? 8.471 -0.003 12.255 1.00 54.66 161 ARG A O 1
#

Organism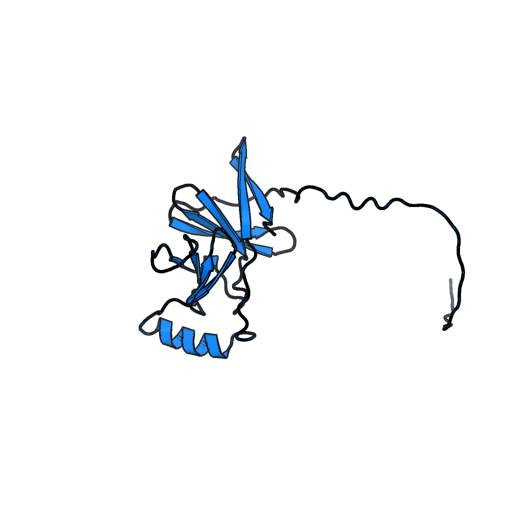: NCBI:txid303405

Secondary structure (DSSP, 8-state):
--------------------------------EEE-SPPPPPBT-EEEEEETTTEEEEEEEETTEEEEEESB-TTT--BGGGSEEE--TTSSSSSEEE-TTT-EEEETTT--EEEEP---SHHHHHHHHHHHHSS-S---PPPEEEEEE-GGG-EEEEEE-

Solvent-accessible surface area (backbone atoms only — not comparable to full-atom values): 9690 Å² total; per-residue (Å²): 133,89,80,91,81,88,80,93,89,82,86,87,82,89,84,85,87,81,85,89,75,89,75,74,76,71,85,62,73,76,70,69,43,77,55,76,96,72,77,83,47,55,75,77,30,58,33,70,46,76,46,89,94,79,40,50,28,17,33,34,15,55,90,86,43,60,31,20,28,40,14,44,34,72,43,66,65,43,58,34,31,74,30,45,80,43,74,60,84,91,48,84,62,74,49,23,37,26,28,70,53,64,25,37,24,28,18,35,79,67,6,43,60,47,75,55,59,90,53,74,65,72,64,32,56,54,23,55,56,40,56,77,68,31,76,54,95,60,92,50,58,36,56,13,32,46,56,44,74,49,82,96,75,43,36,30,41,28,80,55,128

pLDDT: mean 73.4, std 18.92, range [33.22, 92.69]